Protein AF-S7RE83-F1 (afdb_monomer_lite)

Foldseek 3Di:
DDDDDPPPDDDPVNQVPPVVSVVVVVVCCLQVPPDQKDKDFAQAWDKAADPDWDADPVRDTDGIDTDHGGDMDMDGSNVPSD

Sequence (82 aa):
MTCAEGRAELSLSDMENMPYLQAVLKEALRLHPIEFQASHVAEKDTILPLGEPIMSVSGKEIKELHVPKGTEVMFATGCYNR

Radius of gyration: 22.29 Å; chains: 1; bounding box: 47×35×57 Å

Secondary structure (DSSP, 8-state):
-PPPP------HHHHHT-HHHHHHHHHHHHHS-S-S-EEEE-SS-EEEEEEEEEE-TTS-EEEEEEE-TT-EEEE-HHHHT-

pLDDT: mean 88.75, std 13.52, range [35.19, 97.25]

Structure (mmCIF, N/CA/C/O backbone):
data_AF-S7RE83-F1
#
_entry.id   AF-S7RE83-F1
#
loop_
_atom_site.group_PDB
_atom_site.id
_atom_site.type_symbol
_atom_site.label_atom_id
_atom_site.label_alt_id
_atom_site.label_comp_id
_atom_site.label_asym_id
_atom_site.label_entity_id
_atom_site.label_seq_id
_atom_site.pdbx_PDB_ins_code
_atom_site.Cartn_x
_atom_site.Cartn_y
_atom_site.Cartn_z
_atom_site.occupancy
_atom_site.B_iso_or_equiv
_atom_site.auth_seq_id
_atom_site.auth_comp_id
_atom_site.auth_asym_id
_atom_site.auth_atom_id
_atom_site.pdbx_PDB_model_num
ATOM 1 N N . MET A 1 1 ? 32.773 0.266 -36.682 1.00 37.84 1 MET A N 1
ATOM 2 C CA . MET A 1 1 ? 31.341 -0.065 -36.821 1.00 37.84 1 MET A CA 1
ATOM 3 C C . MET A 1 1 ? 31.217 -1.572 -36.713 1.00 37.84 1 MET A C 1
ATOM 5 O O . MET A 1 1 ? 31.363 -2.255 -37.714 1.00 37.84 1 MET A O 1
ATOM 9 N N . THR A 1 2 ? 31.078 -2.101 -35.502 1.00 35.19 2 THR A N 1
ATOM 10 C CA . THR A 1 2 ? 30.767 -3.520 -35.303 1.00 35.19 2 THR A CA 1
ATOM 11 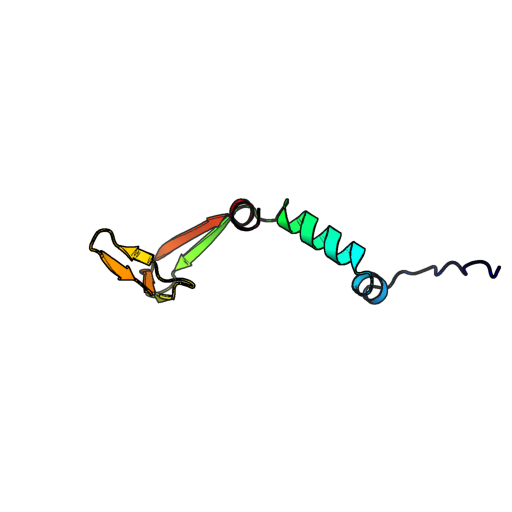C C . THR A 1 2 ? 29.255 -3.642 -35.196 1.00 35.19 2 THR A C 1
ATOM 13 O O . THR A 1 2 ? 28.627 -3.002 -34.354 1.00 35.19 2 THR A O 1
ATOM 16 N N . CYS A 1 3 ? 28.677 -4.375 -36.144 1.00 39.69 3 CYS A N 1
ATOM 17 C CA . CYS A 1 3 ? 27.264 -4.707 -36.206 1.00 39.69 3 CYS A CA 1
ATOM 18 C C . CYS A 1 3 ? 26.840 -5.390 -34.900 1.00 39.69 3 CYS A C 1
ATOM 20 O O . CYS A 1 3 ? 27.522 -6.298 -34.433 1.00 39.69 3 CYS A O 1
ATOM 22 N N . ALA A 1 4 ? 25.738 -4.925 -34.312 1.00 51.75 4 ALA A N 1
ATOM 23 C CA . ALA A 1 4 ? 25.152 -5.518 -33.123 1.00 51.75 4 ALA A CA 1
ATOM 24 C C . ALA A 1 4 ? 24.728 -6.960 -33.433 1.00 51.75 4 ALA A C 1
ATOM 26 O O . ALA A 1 4 ? 23.874 -7.191 -34.290 1.00 51.75 4 ALA A O 1
ATOM 27 N N . GLU A 1 5 ? 25.346 -7.921 -32.755 1.00 55.88 5 GLU A N 1
ATOM 28 C CA . GLU A 1 5 ? 24.909 -9.311 -32.759 1.00 55.88 5 GLU A CA 1
ATOM 29 C C . GLU A 1 5 ? 23.503 -9.367 -32.151 1.00 55.88 5 GLU A C 1
ATOM 31 O O . GLU A 1 5 ? 23.270 -8.919 -31.026 1.00 55.88 5 GLU A O 1
ATOM 36 N N . GLY A 1 6 ? 22.539 -9.864 -32.927 1.00 58.22 6 GLY A N 1
ATOM 37 C CA . GLY A 1 6 ? 21.169 -10.057 -32.472 1.00 58.22 6 GLY A CA 1
ATOM 38 C C . GLY A 1 6 ? 21.137 -11.066 -31.331 1.00 58.22 6 GLY A C 1
ATOM 39 O O . GLY A 1 6 ? 21.217 -12.271 -31.561 1.00 58.22 6 GLY A O 1
ATOM 40 N N . ARG A 1 7 ? 21.016 -10.580 -30.093 1.00 61.59 7 ARG A N 1
ATOM 41 C CA . ARG A 1 7 ? 20.778 -11.431 -28.926 1.00 61.59 7 ARG A CA 1
ATOM 42 C C . ARG A 1 7 ? 19.353 -11.976 -29.034 1.00 61.59 7 ARG A C 1
ATOM 44 O O . ARG A 1 7 ? 18.391 -11.238 -28.853 1.00 61.59 7 ARG A O 1
ATOM 51 N N . ALA A 1 8 ? 19.236 -13.249 -29.402 1.00 68.12 8 ALA A N 1
ATOM 52 C CA . ALA A 1 8 ? 17.966 -13.886 -29.749 1.00 68.12 8 ALA A CA 1
ATOM 53 C C . ALA A 1 8 ? 17.042 -14.168 -28.548 1.00 68.12 8 ALA A C 1
ATOM 55 O O . ALA A 1 8 ? 15.888 -14.524 -28.756 1.00 68.12 8 ALA A O 1
ATOM 56 N N . GLU A 1 9 ? 17.498 -13.973 -27.308 1.00 76.62 9 GLU A N 1
ATOM 57 C CA . GLU A 1 9 ? 16.675 -14.184 -26.115 1.00 76.62 9 GLU A CA 1
ATOM 58 C C . GLU A 1 9 ? 16.913 -13.072 -25.088 1.00 76.62 9 GLU A C 1
ATOM 60 O O . GLU A 1 9 ? 18.035 -12.849 -24.626 1.00 76.62 9 GLU A O 1
ATOM 65 N N . LEU A 1 10 ? 15.837 -12.357 -24.753 1.00 83.56 10 LEU A N 1
ATOM 66 C CA . LEU A 1 10 ? 15.796 -11.409 -23.643 1.00 83.56 10 LEU A CA 1
ATOM 67 C C . LEU A 1 10 ? 15.559 -12.188 -22.349 1.00 83.56 10 LEU A C 1
ATOM 69 O O . LEU A 1 10 ? 14.547 -12.876 -22.216 1.00 83.56 10 LEU A O 1
ATOM 73 N N . SER A 1 11 ? 16.473 -12.067 -21.389 1.00 89.00 11 SER A N 1
ATOM 74 C CA . SER A 1 11 ? 16.262 -12.607 -20.045 1.00 89.00 11 SER A CA 1
ATOM 75 C C . SER A 1 11 ? 15.505 -11.611 -19.159 1.00 89.00 11 SER A C 1
ATOM 77 O O . SER A 1 11 ? 15.527 -10.403 -19.401 1.00 89.00 11 SER A O 1
ATOM 79 N N . LEU A 1 12 ? 14.886 -12.097 -18.078 1.00 87.62 12 LEU A N 1
ATOM 80 C CA . LEU A 1 12 ? 14.259 -11.229 -17.069 1.00 87.62 12 LEU A CA 1
ATOM 81 C C . LEU A 1 12 ? 15.263 -10.240 -16.468 1.00 87.62 12 LEU A C 1
ATOM 83 O O . LEU A 1 12 ? 14.961 -9.056 -16.353 1.00 87.62 12 LEU A O 1
ATOM 87 N N . SER A 1 13 ? 16.487 -10.695 -16.189 1.00 91.69 13 SER A N 1
ATOM 88 C CA . SER A 1 13 ? 17.552 -9.828 -15.685 1.00 91.69 13 SER A CA 1
ATOM 89 C C . SER A 1 13 ? 17.911 -8.707 -16.658 1.00 91.69 13 SER A C 1
ATOM 91 O O . SER A 1 13 ? 18.228 -7.603 -16.224 1.00 91.69 13 SER A O 1
ATOM 93 N N . ASP A 1 14 ? 17.848 -8.944 -17.974 1.00 90.88 14 ASP A N 1
ATOM 94 C CA . ASP A 1 14 ? 18.092 -7.871 -18.944 1.00 90.88 14 ASP A CA 1
ATOM 95 C C . ASP A 1 14 ? 16.994 -6.797 -18.839 1.00 90.88 14 ASP A C 1
ATOM 97 O O . ASP A 1 14 ? 17.307 -5.610 -18.870 1.00 90.88 14 ASP A O 1
ATOM 101 N N . MET A 1 15 ? 15.727 -7.189 -18.651 1.00 88.69 15 MET A N 1
ATOM 102 C CA . MET A 1 15 ? 14.590 -6.264 -18.502 1.00 88.69 15 MET A CA 1
ATOM 103 C C . MET A 1 15 ? 14.600 -5.502 -17.169 1.00 88.69 15 MET A C 1
ATOM 105 O O . MET A 1 15 ? 14.248 -4.320 -17.123 1.00 88.69 15 MET A O 1
ATOM 109 N N . GLU A 1 16 ? 14.994 -6.155 -16.079 1.00 91.69 16 GLU A N 1
ATOM 110 C CA . GLU A 1 16 ? 15.141 -5.528 -14.758 1.00 91.69 16 GLU A CA 1
ATOM 111 C C . GLU A 1 16 ? 16.237 -4.456 -14.763 1.00 91.69 16 GLU A C 1
ATOM 113 O O . GLU A 1 16 ? 16.077 -3.398 -14.153 1.00 91.69 16 GLU A O 1
ATOM 118 N N . ASN A 1 17 ? 17.307 -4.682 -15.531 1.00 94.06 17 ASN A N 1
ATOM 119 C CA . ASN A 1 17 ? 18.421 -3.748 -15.683 1.00 94.06 17 ASN A CA 1
ATOM 120 C C . ASN A 1 17 ? 18.134 -2.572 -16.641 1.00 94.06 17 ASN A C 1
ATOM 122 O O . ASN A 1 17 ? 19.013 -1.738 -16.858 1.00 94.06 17 ASN A O 1
ATOM 126 N N . MET A 1 18 ? 16.926 -2.464 -17.211 1.00 94.56 18 MET A N 1
ATOM 127 C CA . MET A 1 18 ? 16.521 -1.342 -18.069 1.00 94.56 18 MET A CA 1
ATOM 128 C C . MET A 1 18 ? 15.811 -0.245 -17.253 1.00 94.56 18 MET A C 1
ATOM 130 O O . MET A 1 18 ? 14.592 -0.312 -17.072 1.00 94.56 18 MET A O 1
ATOM 134 N N . PRO A 1 19 ? 16.502 0.823 -16.807 1.00 94.81 19 PRO A N 1
ATOM 135 C CA . PRO A 1 19 ? 15.928 1.793 -15.868 1.00 94.81 19 PRO A CA 1
ATOM 136 C C . PRO A 1 19 ? 14.705 2.531 -16.428 1.00 94.81 19 PRO A C 1
ATOM 138 O O . PRO A 1 19 ? 13.732 2.748 -15.710 1.00 94.81 19 PRO A O 1
ATOM 141 N N . TYR A 1 20 ? 14.718 2.873 -17.720 1.00 96.94 20 TYR A N 1
ATOM 142 C CA . TYR A 1 20 ? 13.588 3.545 -18.365 1.00 96.94 20 TYR A CA 1
ATOM 143 C C . TYR A 1 20 ? 12.365 2.640 -18.492 1.00 96.94 20 TYR A C 1
ATOM 145 O O . TYR A 1 20 ? 11.252 3.089 -18.235 1.00 96.94 20 TYR A O 1
ATOM 153 N N . LEU A 1 21 ? 12.560 1.364 -18.834 1.00 94.94 21 LEU A N 1
ATOM 154 C CA . LEU A 1 21 ? 11.463 0.399 -18.896 1.00 94.94 21 LEU A CA 1
ATOM 155 C C . LEU A 1 21 ? 10.820 0.233 -17.516 1.00 94.94 21 LEU A C 1
ATOM 157 O O . LEU A 1 21 ? 9.602 0.310 -17.392 1.00 94.94 21 LEU A O 1
ATOM 161 N N . GLN A 1 22 ? 11.637 0.088 -16.471 1.00 96.56 22 GLN A N 1
ATOM 162 C CA . GLN A 1 22 ? 11.151 -0.007 -15.096 1.00 96.56 22 GLN A CA 1
ATOM 163 C C . GLN A 1 22 ? 10.382 1.249 -14.667 1.00 96.56 22 GLN A C 1
ATOM 165 O O . GLN A 1 22 ? 9.333 1.138 -14.033 1.00 96.56 22 GLN A O 1
ATOM 170 N N . ALA A 1 23 ? 10.868 2.440 -15.026 1.00 96.38 23 ALA A N 1
ATOM 171 C CA . ALA A 1 23 ? 10.182 3.694 -14.729 1.00 96.38 23 ALA A CA 1
ATOM 172 C C . ALA A 1 23 ? 8.821 3.786 -15.438 1.00 96.38 23 ALA A C 1
ATOM 174 O O . ALA A 1 23 ? 7.825 4.099 -14.792 1.00 96.38 23 ALA A O 1
ATOM 175 N N . VAL A 1 24 ? 8.756 3.450 -16.732 1.00 96.44 24 VAL A N 1
ATOM 176 C CA . VAL A 1 24 ? 7.507 3.473 -17.514 1.00 96.44 24 VAL A CA 1
ATOM 177 C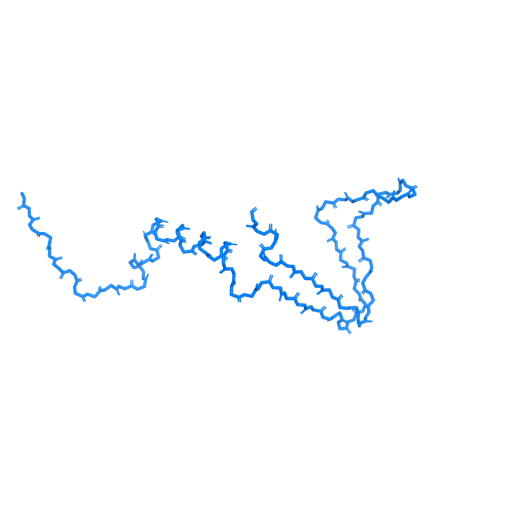 C . VAL A 1 24 ? 6.496 2.457 -16.986 1.00 96.44 24 VAL A C 1
ATOM 179 O O . VAL A 1 24 ? 5.326 2.794 -16.841 1.00 96.44 24 VAL A O 1
ATOM 182 N N . LEU A 1 25 ? 6.928 1.236 -16.658 1.00 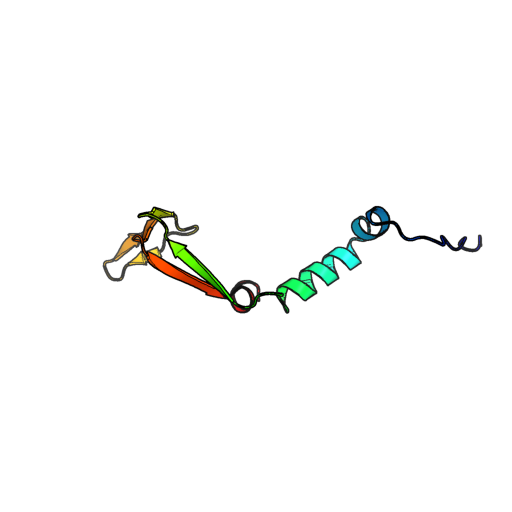94.56 25 LEU A N 1
ATOM 183 C CA . LEU A 1 25 ? 6.041 0.215 -16.091 1.00 94.56 25 LEU A CA 1
ATOM 184 C C . LEU A 1 25 ? 5.463 0.655 -14.740 1.00 94.56 25 LEU A C 1
ATOM 186 O O . LEU A 1 25 ? 4.259 0.537 -14.517 1.00 94.56 25 LEU A O 1
ATOM 190 N N . LYS A 1 26 ? 6.302 1.205 -13.853 1.00 93.38 26 LYS A N 1
ATOM 191 C CA . LYS A 1 26 ? 5.857 1.727 -12.552 1.00 93.38 26 LYS A CA 1
ATOM 192 C C . LYS A 1 26 ? 4.894 2.896 -12.715 1.00 93.38 26 LYS A C 1
ATOM 194 O O . LYS A 1 26 ? 3.876 2.932 -12.034 1.00 93.38 26 LYS A O 1
ATOM 199 N N . GLU A 1 27 ? 5.184 3.813 -13.631 1.00 95.00 27 GLU A N 1
ATOM 200 C CA . GLU A 1 27 ? 4.336 4.976 -13.887 1.00 95.00 27 GLU A CA 1
ATOM 201 C C . GLU A 1 27 ? 2.992 4.588 -14.517 1.00 95.00 27 GLU A C 1
ATOM 203 O O . GLU A 1 27 ? 1.945 5.109 -14.132 1.00 95.00 27 GLU A O 1
ATOM 208 N N . ALA A 1 28 ? 2.992 3.607 -15.422 1.00 94.31 28 ALA A N 1
ATOM 209 C CA . ALA A 1 28 ? 1.766 3.057 -15.985 1.00 94.31 28 ALA A CA 1
ATOM 210 C C . ALA A 1 28 ? 0.877 2.445 -14.893 1.00 94.31 28 ALA A C 1
ATOM 212 O O . ALA A 1 28 ? -0.317 2.729 -14.860 1.00 94.31 28 ALA A O 1
ATOM 213 N N . LEU A 1 29 ? 1.450 1.669 -13.965 1.00 92.56 29 LEU A N 1
ATOM 214 C CA . LEU A 1 29 ? 0.710 1.079 -12.841 1.00 92.56 29 LEU A CA 1
ATOM 215 C C . LEU A 1 29 ? 0.302 2.107 -11.778 1.00 92.56 29 LEU A C 1
ATOM 217 O O . LEU A 1 29 ? -0.713 1.918 -11.111 1.00 92.56 29 LEU A O 1
ATOM 221 N N . ARG A 1 30 ? 1.058 3.200 -11.626 1.00 92.12 30 ARG A N 1
ATOM 222 C CA . ARG A 1 30 ? 0.694 4.327 -10.759 1.00 92.12 30 ARG A CA 1
ATOM 223 C C . ARG A 1 30 ? -0.597 4.992 -11.247 1.00 92.12 30 ARG A C 1
ATOM 225 O O . ARG A 1 30 ? -1.496 5.244 -10.449 1.00 92.12 30 ARG A O 1
ATOM 232 N N . LEU A 1 31 ? -0.693 5.244 -12.556 1.00 92.12 31 LEU A N 1
ATOM 233 C CA . LEU A 1 31 ? -1.852 5.891 -13.181 1.00 92.12 31 LEU A CA 1
ATOM 234 C C . LEU A 1 31 ? -3.023 4.924 -13.429 1.00 92.12 31 LEU A C 1
ATOM 236 O O . LEU A 1 31 ? -4.188 5.322 -13.340 1.00 92.12 31 LEU A O 1
ATOM 240 N N . HIS A 1 32 ? -2.712 3.665 -13.736 1.00 91.25 32 HIS A N 1
ATOM 241 C CA . HIS A 1 32 ? -3.661 2.603 -14.069 1.00 91.25 32 HIS A CA 1
ATOM 242 C C . HIS A 1 32 ? -3.420 1.372 -13.183 1.00 91.25 32 HIS A C 1
ATOM 244 O O . HIS A 1 32 ? -2.948 0.339 -13.670 1.00 91.25 32 HIS A O 1
ATOM 250 N N . PRO A 1 33 ? -3.714 1.463 -11.873 1.00 90.88 33 PRO A N 1
ATOM 251 C CA . PRO A 1 33 ? -3.565 0.322 -10.984 1.00 90.88 33 PRO A CA 1
ATOM 252 C C . PRO A 1 33 ? -4.527 -0.797 -11.391 1.00 90.88 33 PRO A C 1
ATOM 254 O O . PRO A 1 33 ? -5.642 -0.540 -11.846 1.00 90.88 33 PRO A O 1
ATOM 257 N N . ILE A 1 34 ? -4.099 -2.045 -11.187 1.00 90.06 34 ILE A N 1
ATOM 258 C CA . ILE A 1 34 ? -4.916 -3.239 -11.461 1.00 90.06 34 ILE A CA 1
ATOM 259 C C . ILE A 1 34 ? -6.185 -3.217 -10.600 1.00 90.06 34 ILE A C 1
ATOM 261 O O . ILE A 1 34 ? -7.276 -3.516 -11.080 1.00 90.06 34 ILE A O 1
ATOM 265 N N . GLU A 1 35 ? -6.037 -2.814 -9.339 1.00 91.06 35 GLU A N 1
ATOM 266 C CA . GLU A 1 35 ? -7.130 -2.641 -8.394 1.00 91.06 35 GLU A CA 1
ATOM 267 C C . GLU A 1 35 ? -7.244 -1.161 -8.024 1.00 91.06 35 GLU A C 1
ATOM 269 O O . GLU A 1 35 ? -6.381 -0.586 -7.355 1.00 91.06 35 GLU A O 1
ATOM 274 N N . PHE A 1 36 ? -8.310 -0.520 -8.507 1.00 90.25 36 PHE A N 1
ATOM 275 C CA . PHE A 1 36 ? -8.550 0.902 -8.264 1.00 90.25 36 PHE A CA 1
ATOM 276 C C . PHE A 1 36 ? -8.844 1.191 -6.787 1.00 90.25 36 PHE A C 1
ATOM 278 O O . PHE A 1 36 ? -8.425 2.223 -6.259 1.00 90.25 36 PHE A O 1
ATOM 285 N N . GLN A 1 37 ? -9.555 0.273 -6.136 1.00 93.06 37 GLN A N 1
ATOM 286 C CA . GLN A 1 37 ? -10.021 0.388 -4.766 1.00 93.06 37 GLN A CA 1
ATOM 287 C C . GLN A 1 37 ? -10.020 -0.990 -4.120 1.00 93.06 37 GLN A C 1
ATOM 289 O O . GLN A 1 37 ? -10.591 -1.921 -4.681 1.00 93.06 37 GLN A O 1
ATOM 294 N N . ALA A 1 38 ? -9.428 -1.078 -2.937 1.00 92.69 38 ALA A N 1
ATOM 295 C CA . ALA A 1 38 ? -9.431 -2.280 -2.118 1.00 92.69 38 ALA A CA 1
ATOM 296 C C . ALA A 1 38 ? -10.128 -1.995 -0.782 1.00 92.69 38 ALA A C 1
ATOM 298 O O . ALA A 1 38 ? -10.224 -0.841 -0.341 1.00 92.69 38 ALA A O 1
ATOM 299 N N . SER A 1 39 ? -10.625 -3.052 -0.140 1.00 95.19 39 SER A N 1
ATOM 300 C CA . SER A 1 39 ? -11.166 -2.976 1.212 1.00 95.19 39 SER A CA 1
ATOM 301 C C . SER A 1 39 ? -10.633 -4.086 2.111 1.00 95.19 39 SER A C 1
ATOM 303 O O . SER A 1 39 ? -10.302 -5.191 1.673 1.00 95.19 39 SER A O 1
ATOM 305 N N . HIS A 1 40 ? -10.525 -3.770 3.397 1.00 93.94 40 HIS A N 1
ATOM 306 C CA . HIS A 1 40 ? -10.137 -4.705 4.444 1.00 93.94 40 HIS A CA 1
ATOM 307 C C . HIS A 1 40 ? -11.097 -4.595 5.617 1.00 93.94 40 HIS A C 1
ATOM 309 O O . HIS A 1 40 ? -11.479 -3.499 6.015 1.00 93.94 40 HIS A O 1
ATOM 315 N N . VAL A 1 41 ? -11.448 -5.735 6.206 1.00 96.69 41 VAL A N 1
ATOM 316 C CA . VAL A 1 41 ? -12.277 -5.790 7.411 1.00 96.69 41 VAL A CA 1
ATOM 317 C C . VAL A 1 41 ? -11.389 -6.108 8.606 1.00 96.69 41 VAL A C 1
ATOM 319 O O . VAL A 1 41 ? -10.639 -7.085 8.586 1.00 96.69 41 VAL A O 1
ATOM 322 N N . ALA A 1 42 ? -11.475 -5.298 9.660 1.00 97.00 42 ALA A N 1
ATOM 323 C CA . ALA A 1 42 ? -10.721 -5.521 10.888 1.00 97.00 42 ALA A CA 1
ATOM 324 C C . ALA A 1 42 ? -11.170 -6.825 11.574 1.00 97.00 42 ALA A C 1
ATOM 326 O O . ALA A 1 42 ? -12.276 -6.917 12.106 1.00 97.00 42 ALA A O 1
ATOM 327 N N . GLU A 1 43 ? -10.314 -7.847 11.593 1.00 97.25 43 GLU A N 1
ATOM 328 C CA . GLU A 1 43 ? -10.634 -9.144 12.213 1.00 97.25 43 GLU A CA 1
ATOM 329 C C . GLU A 1 43 ? -10.747 -9.054 13.746 1.00 97.25 43 GLU A C 1
ATOM 331 O O . GLU A 1 43 ? -11.494 -9.799 14.391 1.00 97.25 43 GLU A O 1
ATOM 336 N N . LYS A 1 44 ? -10.019 -8.104 14.333 1.00 96.88 44 LYS A N 1
ATOM 337 C CA . LYS A 1 44 ? -9.985 -7.811 15.763 1.00 96.88 44 LYS A CA 1
ATOM 338 C C . LYS A 1 44 ? -9.887 -6.311 15.989 1.00 96.88 44 LYS A C 1
ATOM 340 O O . LYS A 1 44 ? -9.536 -5.559 15.086 1.00 96.88 44 LYS A O 1
ATOM 345 N N . ASP A 1 45 ? -10.177 -5.921 17.219 1.00 96.88 45 ASP A N 1
ATOM 346 C CA . ASP A 1 45 ? -9.953 -4.571 17.703 1.00 96.88 45 ASP A CA 1
ATOM 347 C C . ASP A 1 45 ? -8.480 -4.178 17.527 1.00 96.88 45 ASP A C 1
ATOM 349 O O . ASP A 1 45 ? -7.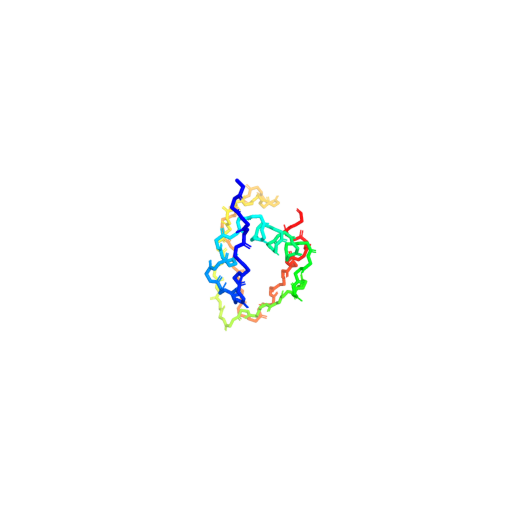587 -4.919 17.954 1.00 96.88 45 ASP A O 1
ATOM 353 N N . THR A 1 46 ? -8.217 -3.067 16.841 1.00 95.69 46 THR A N 1
ATOM 354 C CA . THR A 1 46 ? -6.851 -2.646 16.519 1.00 95.69 46 THR A CA 1
ATOM 355 C C . THR A 1 46 ? -6.681 -1.139 16.629 1.00 95.69 46 THR A C 1
ATOM 357 O O . THR A 1 46 ? -7.627 -0.368 16.485 1.00 95.69 46 THR A O 1
ATOM 360 N N . ILE A 1 47 ? -5.446 -0.715 16.875 1.00 96.19 47 ILE A N 1
ATOM 361 C CA . ILE A 1 47 ? -5.050 0.689 16.867 1.00 96.19 47 ILE A CA 1
ATOM 362 C C . ILE A 1 47 ? -4.245 0.927 15.592 1.00 96.19 47 ILE A C 1
ATOM 364 O O . ILE A 1 47 ? -3.244 0.251 15.351 1.00 96.19 47 ILE A O 1
ATOM 368 N N . LEU A 1 48 ? -4.706 1.857 14.763 1.00 94.50 48 LEU A N 1
ATOM 369 C CA . LEU A 1 48 ? -4.035 2.278 13.543 1.00 94.50 48 LEU A CA 1
ATOM 370 C C . LEU A 1 48 ? -3.206 3.539 13.835 1.00 94.50 48 LEU A C 1
ATOM 372 O O . LEU A 1 48 ? -3.796 4.596 14.082 1.00 94.50 48 LEU A O 1
ATOM 376 N N . PRO A 1 49 ? -1.865 3.469 13.812 1.00 95.94 49 PRO A N 1
ATOM 377 C CA . PRO A 1 49 ? -1.035 4.659 13.927 1.00 95.94 49 PRO A CA 1
ATOM 378 C C . PRO A 1 49 ? -1.150 5.504 12.655 1.00 95.94 49 PRO A C 1
ATOM 380 O O . PRO A 1 49 ? -1.120 4.984 11.538 1.00 95.94 49 PRO A O 1
ATOM 383 N N . LEU A 1 50 ? -1.271 6.816 12.826 1.00 94.31 50 LEU A N 1
ATOM 384 C CA . LEU A 1 50 ? -1.268 7.768 11.724 1.00 94.31 50 LEU A CA 1
ATOM 385 C C . LEU A 1 50 ? 0.179 8.126 11.370 1.00 94.31 50 LEU A C 1
ATOM 387 O O . LEU A 1 50 ? 1.004 8.337 12.258 1.00 94.31 50 LEU A O 1
ATOM 391 N N . GLY A 1 51 ? 0.484 8.206 10.071 1.00 92.25 51 GLY A N 1
ATOM 392 C CA . GLY A 1 51 ? 1.806 8.640 9.603 1.00 92.25 51 GLY A CA 1
ATOM 393 C C . GLY A 1 51 ? 2.101 10.093 9.982 1.00 92.25 51 GLY A C 1
ATOM 394 O O . GLY A 1 51 ? 3.204 10.407 10.421 1.00 92.25 51 GLY A O 1
ATOM 395 N N . GLU A 1 52 ? 1.084 10.952 9.886 1.00 92.94 52 GLU A N 1
ATOM 396 C CA . GLU A 1 52 ? 1.115 12.332 10.363 1.00 92.94 52 GLU A CA 1
ATOM 397 C C . GLU A 1 52 ? -0.038 12.572 11.350 1.00 92.94 52 GLU A C 1
ATOM 399 O O . GLU A 1 52 ? -1.163 12.127 11.092 1.00 92.94 52 GLU A O 1
ATOM 404 N N . PRO A 1 53 ? 0.204 13.257 12.484 1.00 94.31 53 PRO A N 1
ATOM 405 C CA . PRO A 1 53 ? -0.853 13.586 13.432 1.00 94.31 53 PRO A CA 1
ATOM 406 C C . PRO A 1 53 ? -1.917 14.496 12.816 1.00 94.31 53 PRO A C 1
ATOM 408 O O . PRO A 1 53 ? -1.601 15.438 12.089 1.00 94.31 53 PRO A O 1
ATOM 411 N N . ILE A 1 54 ? -3.181 14.267 13.171 1.00 94.69 54 ILE A N 1
ATOM 412 C CA . ILE A 1 54 ? -4.302 15.113 12.743 1.00 94.69 54 ILE A CA 1
ATOM 413 C C . ILE A 1 54 ? -4.884 15.888 13.924 1.00 94.69 54 ILE A C 1
ATOM 415 O O . ILE A 1 54 ? -4.896 15.414 15.062 1.00 94.69 54 ILE A O 1
ATOM 419 N N . MET A 1 55 ? -5.409 17.081 13.651 1.00 95.25 55 MET A N 1
ATOM 420 C CA . MET A 1 55 ? -6.090 17.895 14.656 1.00 95.25 55 MET A CA 1
ATOM 421 C C . MET A 1 55 ? -7.585 17.595 14.660 1.00 95.25 55 MET A C 1
ATOM 423 O O . MET A 1 55 ? -8.271 17.757 13.652 1.00 95.25 55 MET A O 1
ATOM 427 N N . SER A 1 56 ? -8.097 17.180 15.816 1.00 91.19 56 SER A N 1
ATOM 428 C CA . SER A 1 56 ? -9.533 17.029 16.038 1.00 91.19 56 SER A CA 1
ATOM 429 C C . SER A 1 56 ? -10.240 18.386 16.045 1.00 91.19 56 SER A C 1
A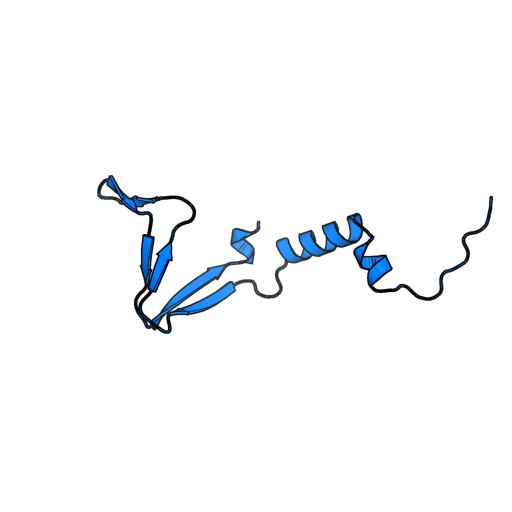TOM 431 O O . SER A 1 56 ? -9.651 19.405 16.409 1.00 91.19 56 SER A O 1
ATOM 433 N N . VAL A 1 57 ? -11.549 18.382 15.780 1.00 93.75 57 VAL A N 1
ATOM 434 C CA . VAL A 1 57 ? -12.438 19.543 15.981 1.00 93.75 57 VAL A CA 1
ATOM 435 C C . VAL A 1 57 ? -12.394 20.089 17.413 1.00 93.75 57 VAL A C 1
ATOM 437 O O . VAL A 1 57 ? -12.680 21.258 17.643 1.00 93.75 57 VAL A O 1
ATOM 440 N N . SER A 1 58 ? -12.004 19.255 18.381 1.00 91.75 58 SER A N 1
ATOM 441 C CA . SER A 1 58 ? -11.809 19.645 19.780 1.00 91.75 58 SER A CA 1
ATOM 442 C C . SER A 1 58 ? -10.440 20.276 20.074 1.00 91.75 58 SER A C 1
ATOM 444 O O . SER A 1 58 ? -10.146 20.568 21.230 1.00 91.75 58 SER A O 1
ATOM 446 N N . GLY A 1 59 ? -9.578 20.447 19.067 1.00 92.31 59 GLY A N 1
ATOM 447 C CA . GLY A 1 59 ? -8.214 20.959 19.228 1.00 92.31 59 GLY A CA 1
ATOM 448 C C . GLY A 1 59 ? -7.221 19.942 19.801 1.00 92.31 59 GLY A C 1
ATOM 449 O O . GLY A 1 59 ? -6.086 20.299 20.101 1.00 92.31 59 GLY A O 1
ATOM 450 N N . LYS A 1 60 ? -7.622 18.675 19.958 1.00 92.88 60 LYS A N 1
ATOM 451 C CA . LYS A 1 60 ? -6.736 17.597 20.411 1.00 92.88 60 LYS A CA 1
ATOM 452 C C . LYS A 1 60 ? -5.982 16.985 19.230 1.00 92.88 60 LYS A C 1
ATOM 454 O O . LYS A 1 60 ? -6.600 16.620 18.232 1.00 92.88 60 LYS A O 1
ATOM 459 N N . GLU A 1 61 ? -4.674 16.819 19.389 1.00 94.94 61 GLU A N 1
ATOM 460 C CA . GLU A 1 61 ? -3.830 16.065 18.462 1.00 94.94 61 GLU A CA 1
ATOM 461 C C . GLU A 1 61 ? -4.142 14.560 18.564 1.00 94.94 61 GLU A C 1
ATOM 463 O O . GLU A 1 61 ? -4.148 13.982 19.657 1.00 94.94 61 GLU A O 1
ATOM 468 N N . ILE A 1 62 ? -4.418 13.925 17.426 1.00 94.94 62 ILE A N 1
ATOM 469 C CA . ILE A 1 62 ? -4.672 12.488 17.304 1.00 94.94 62 ILE A CA 1
ATOM 470 C C . ILE A 1 62 ? -3.524 11.876 16.505 1.00 94.94 62 ILE A C 1
ATOM 472 O O . ILE A 1 62 ? -3.278 12.264 15.366 1.00 94.94 62 ILE A O 1
ATOM 476 N N . LYS A 1 63 ? -2.837 10.907 17.113 1.00 96.06 63 LYS A N 1
ATOM 477 C CA . LYS A 1 63 ? -1.738 10.141 16.493 1.00 96.06 63 LYS A CA 1
ATOM 478 C C . LYS A 1 63 ? -2.133 8.710 16.154 1.00 96.06 63 LYS A C 1
ATOM 480 O O . LYS A 1 63 ? -1.470 8.052 15.367 1.00 96.06 63 LYS A O 1
ATOM 485 N N . GLU A 1 64 ? -3.206 8.231 16.765 1.00 95.69 64 GLU A N 1
ATOM 486 C CA . GLU A 1 64 ? -3.641 6.846 16.709 1.00 95.69 64 GLU A CA 1
ATOM 487 C C . GLU A 1 64 ? -5.164 6.810 16.605 1.00 95.69 64 GLU A C 1
ATOM 489 O O . GLU A 1 64 ? -5.860 7.545 17.315 1.00 95.69 64 GLU A O 1
ATOM 494 N N . LEU A 1 65 ? -5.674 5.963 15.715 1.00 94.00 65 LEU A N 1
ATOM 495 C CA . LEU A 1 65 ? -7.097 5.752 15.502 1.00 94.00 65 LEU A CA 1
ATOM 496 C C . LEU A 1 65 ? -7.489 4.359 15.985 1.00 94.00 65 LEU A C 1
ATOM 498 O O . LEU A 1 65 ? -6.902 3.356 15.588 1.00 94.00 65 LEU A O 1
ATOM 502 N N . HIS A 1 66 ? -8.515 4.290 16.822 1.00 95.62 66 HIS A N 1
ATOM 503 C CA . HIS A 1 66 ? -9.098 3.021 17.231 1.00 95.62 66 HIS A CA 1
ATOM 504 C C . HIS A 1 66 ? -10.019 2.484 16.129 1.00 95.62 66 HIS A C 1
ATOM 506 O O . HIS A 1 66 ? -10.933 3.184 15.693 1.00 95.62 66 HIS A O 1
ATOM 512 N N . VAL A 1 67 ? -9.769 1.255 15.677 1.00 96.19 67 VAL A N 1
ATOM 513 C CA . VAL A 1 67 ? -10.536 0.559 14.638 1.00 96.19 67 VAL A CA 1
ATOM 514 C C . VAL A 1 67 ? -11.139 -0.714 15.245 1.00 96.19 67 VAL A C 1
ATOM 516 O O . VAL A 1 67 ? -10.433 -1.714 15.417 1.00 96.19 67 VAL A O 1
ATOM 519 N N . PRO A 1 68 ? -12.443 -0.702 15.571 1.00 97.25 68 PRO A N 1
ATOM 520 C CA . PRO A 1 68 ? -13.123 -1.861 16.131 1.00 97.25 68 PRO A CA 1
ATOM 521 C C . PRO A 1 68 ? -13.173 -3.056 15.182 1.00 97.25 68 PRO A C 1
ATOM 523 O O . PRO A 1 68 ? -13.226 -2.898 13.957 1.00 97.25 68 PRO A O 1
ATOM 526 N N . LYS A 1 69 ? -13.267 -4.261 15.756 1.00 97.00 69 LYS A N 1
ATOM 527 C CA . LYS A 1 69 ? -13.541 -5.491 15.000 1.00 97.00 69 LYS A CA 1
ATOM 528 C C . LYS A 1 69 ? -14.784 -5.320 14.116 1.00 97.00 69 LYS A C 1
ATOM 530 O O . LYS A 1 69 ? -15.831 -4.891 14.591 1.00 97.00 69 LYS A O 1
ATOM 535 N N . GLY A 1 70 ? -14.675 -5.731 12.857 1.00 96.69 70 GLY A N 1
ATOM 536 C CA . GLY A 1 70 ? -15.742 -5.668 11.859 1.00 96.69 70 GLY A CA 1
ATOM 537 C C . GLY A 1 70 ? -15.797 -4.358 11.074 1.00 96.69 70 GLY A C 1
ATOM 538 O O . GLY A 1 70 ? -16.587 -4.262 10.142 1.00 96.69 70 GLY A O 1
ATOM 539 N N . THR A 1 71 ? -14.960 -3.369 11.404 1.00 97.06 71 THR A N 1
ATOM 540 C CA . THR A 1 71 ? -14.858 -2.132 10.618 1.00 97.06 71 THR A CA 1
ATOM 541 C C . THR A 1 71 ? -14.279 -2.432 9.239 1.00 97.06 71 THR A C 1
ATOM 543 O O . THR A 1 71 ? -13.179 -2.979 9.144 1.00 97.06 71 THR A O 1
ATOM 546 N N . GLU A 1 72 ? -14.999 -2.058 8.181 1.00 96.25 72 GLU A N 1
ATOM 547 C CA . GLU A 1 72 ? -14.480 -2.067 6.815 1.00 96.25 72 GLU A CA 1
ATOM 548 C C . GLU A 1 72 ? -13.719 -0.766 6.539 1.00 96.25 72 GLU A C 1
ATOM 550 O O . GLU A 1 72 ? -14.248 0.335 6.695 1.00 96.25 72 GLU A O 1
ATOM 555 N N . VAL A 1 73 ? -12.461 -0.899 6.131 1.00 94.12 73 VAL A N 1
ATOM 556 C CA . VAL A 1 73 ? -11.590 0.197 5.718 1.00 94.12 73 VAL A CA 1
ATOM 557 C C . VAL A 1 73 ? -11.380 0.083 4.221 1.00 94.12 73 VAL A C 1
ATOM 559 O O . VAL A 1 73 ? -10.886 -0.929 3.730 1.00 94.12 73 VAL A O 1
ATOM 562 N N . MET A 1 74 ? -11.741 1.138 3.504 1.00 94.25 74 MET A N 1
ATOM 563 C CA . MET A 1 74 ? -11.646 1.220 2.056 1.00 94.25 74 MET A CA 1
ATOM 564 C C . MET A 1 74 ? -10.597 2.255 1.671 1.00 94.25 74 MET A C 1
ATOM 566 O O . MET A 1 74 ? -10.582 3.360 2.215 1.00 94.25 74 MET A O 1
ATOM 570 N N . PHE A 1 75 ? -9.734 1.914 0.720 1.00 90.94 75 PHE A N 1
ATOM 571 C CA . PHE A 1 75 ? -8.721 2.828 0.203 1.00 90.94 75 PHE A CA 1
ATOM 572 C C . PHE A 1 75 ? -8.683 2.770 -1.321 1.00 90.94 75 PHE A C 1
ATOM 574 O O . PHE A 1 75 ? -8.703 1.704 -1.937 1.00 90.94 75 PHE A O 1
ATOM 581 N N . ALA A 1 76 ? -8.651 3.953 -1.931 1.00 91.69 76 ALA A N 1
ATOM 582 C CA . ALA A 1 76 ? -8.639 4.121 -3.375 1.00 91.69 76 ALA A CA 1
ATOM 583 C C . ALA A 1 76 ? -7.201 4.332 -3.863 1.00 91.69 76 ALA A C 1
ATOM 585 O O . ALA A 1 76 ? -6.710 5.464 -3.929 1.00 91.69 76 ALA A O 1
ATOM 586 N N . THR A 1 77 ? -6.531 3.238 -4.227 1.00 88.88 77 THR A N 1
ATOM 5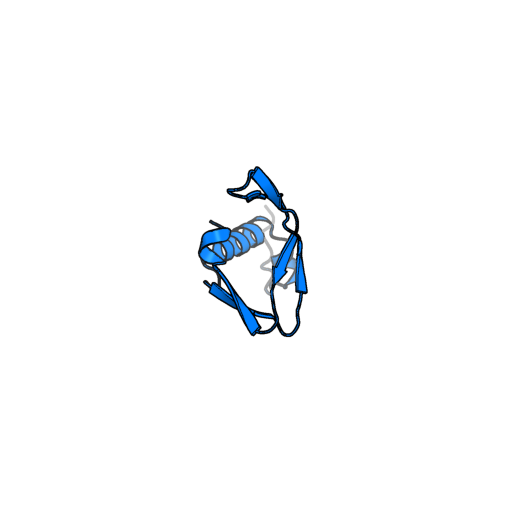87 C CA . THR A 1 77 ? -5.170 3.233 -4.785 1.00 88.88 77 THR A CA 1
ATOM 588 C C . THR A 1 77 ? -5.037 4.197 -5.966 1.00 88.88 77 THR A C 1
ATOM 590 O O . THR A 1 77 ? -4.066 4.949 -6.046 1.00 88.88 77 THR A O 1
ATOM 593 N N . GLY A 1 78 ? -6.038 4.230 -6.853 1.00 86.56 78 GLY A N 1
ATOM 594 C CA . GLY A 1 78 ? -6.030 5.089 -8.043 1.00 86.56 78 GLY A CA 1
ATOM 595 C C . GLY A 1 78 ? -6.227 6.585 -7.772 1.00 86.56 78 GLY A C 1
ATOM 596 O O . GLY A 1 78 ? -5.977 7.399 -8.661 1.00 86.56 78 GLY A O 1
ATOM 597 N N . CYS A 1 79 ? -6.669 6.957 -6.568 1.00 88.06 79 CYS A N 1
ATOM 598 C CA . CYS A 1 79 ? -6.791 8.354 -6.147 1.00 88.06 79 CYS A CA 1
ATOM 599 C C . CYS A 1 79 ? -5.583 8.805 -5.324 1.00 88.06 79 CYS A C 1
ATOM 601 O O . CYS A 1 79 ? -5.176 9.957 -5.435 1.00 88.06 79 CYS A O 1
ATOM 603 N N . TYR A 1 80 ? -5.019 7.911 -4.508 1.00 85.69 80 TYR A N 1
ATOM 604 C CA . TYR A 1 80 ? -3.902 8.234 -3.620 1.00 85.69 80 TYR A CA 1
ATOM 605 C C . TYR A 1 80 ? -2.591 8.451 -4.383 1.00 85.69 80 TYR A C 1
ATOM 607 O O . TYR A 1 80 ? -1.847 9.380 -4.095 1.00 85.69 80 TYR A O 1
ATOM 615 N N . ASN A 1 81 ? -2.326 7.615 -5.388 1.00 82.88 81 ASN A N 1
ATOM 616 C CA . ASN A 1 81 ? -1.059 7.622 -6.112 1.00 82.88 81 ASN A CA 1
ATOM 617 C C . ASN A 1 81 ? -1.037 8.582 -7.313 1.00 82.88 81 ASN A C 1
ATOM 619 O O . ASN A 1 81 ? -0.204 8.373 -8.186 1.00 82.88 81 ASN A O 1
ATOM 623 N N . ARG A 1 82 ? -1.934 9.574 -7.416 1.00 74.56 82 ARG A N 1
ATOM 624 C CA . ARG A 1 82 ? -2.066 10.460 -8.594 1.00 74.56 82 ARG A CA 1
ATOM 625 C C . ARG A 1 82 ? -1.124 11.655 -8.620 1.00 74.56 82 ARG A C 1
ATOM 627 O O . ARG A 1 82 ? -0.786 12.185 -7.549 1.00 74.56 82 ARG A O 1
#

InterPro domains:
  IPR001128 Cytochrome P450 [PF00067] (6-76)
  IPR036396 Cytochrome P450 superfamily [G3DSA:1.10.630.10] (2-82)
  IPR036396 Cytochrome P450 superfamily [SSF48264] (8-82)
  IPR050121 Cytochrome P450 monooxygenase [PTHR24305] (5-77)

Organism: Gloeophyllum trabeum (strain ATCC 11539 / FP-39264 / Madison 617) (NCBI:txid670483)